Protein AF-A0A3M0KGS7-F1 (afdb_monomer_lite)

pLDDT: mean 77.38, std 11.4, range [36.34, 89.94]

Sequence (127 aa):
MQEGLSPNHLKKAKLMFFYTRYPSSNMLKTYFSDVKFNRCITSQLIKWFSNFREFYYIQMEKYARQAINDGVTSTEELSITRDCELYRALNMHYNKANDFEGIFSAPDLMLGFATVAPVNMLKATLP

Organism: NCBI:txid333673

Foldseek 3Di:
DDPEDDVVVLLQLLVVCLVPLDDDPVNNCVSPVVDDDDPVRVVVSVVSSVVSVVQLVVLLVVLLVVCVVVVPLDLVVVQQDCPDPSVVSSCCVNVVPVPPVPDPCPSVSSRVSSSPRSSVVSVVVHD

InterPro domains:
  IPR009057 Homedomain-like superfamily [SSF46689] (2-101)
  IPR023082 Homeo-prospero domain [PF05044] (4-101)
  IPR023082 Homeo-prospero domain [PS51818] (2-127)
  IPR037131 Homeo-prospero domain superfamily [G3DSA:1.10.10.500] (1-125)
  IPR039350 Prospero homeodomain family [PTHR12198] (1-101)

Structure (mmCIF, N/CA/C/O backbone):
data_AF-A0A3M0KGS7-F1
#
_entry.id   AF-A0A3M0KGS7-F1
#
loop_
_atom_site.group_PDB
_atom_site.id
_atom_site.type_symbol
_atom_site.label_atom_id
_atom_site.label_alt_id
_atom_site.label_comp_id
_atom_site.label_asym_id
_atom_site.label_entity_id
_atom_site.label_seq_id
_atom_site.pdbx_PDB_ins_code
_atom_site.Cartn_x
_atom_site.Cartn_y
_atom_site.Cartn_z
_atom_site.occupancy
_atom_site.B_iso_or_equiv
_atom_site.auth_seq_id
_atom_site.auth_comp_id
_atom_site.auth_asym_id
_atom_site.auth_atom_id
_atom_site.pdbx_PDB_model_num
ATOM 1 N N . MET A 1 1 ? 19.831 11.771 -19.102 1.00 36.34 1 MET A N 1
ATOM 2 C CA . MET A 1 1 ? 18.727 11.003 -19.714 1.00 36.34 1 MET A CA 1
ATOM 3 C C . MET A 1 1 ? 18.295 9.955 -18.704 1.00 36.34 1 MET A C 1
ATOM 5 O O . MET A 1 1 ? 19.109 9.129 -18.318 1.00 36.34 1 MET A O 1
ATOM 9 N N . GLN A 1 2 ? 17.098 10.100 -18.138 1.00 45.50 2 GLN A N 1
ATOM 10 C CA . GLN A 1 2 ? 16.627 9.294 -17.011 1.00 45.50 2 GLN A CA 1
ATOM 11 C C . GLN A 1 2 ? 15.825 8.116 -17.580 1.00 45.50 2 GLN A C 1
ATOM 13 O O . GLN A 1 2 ? 14.618 8.227 -17.761 1.00 45.50 2 GLN A O 1
ATOM 18 N N . GLU A 1 3 ? 16.490 7.000 -17.896 1.00 54.09 3 GLU A N 1
ATOM 19 C CA . GLU A 1 3 ? 15.829 5.708 -18.170 1.00 54.09 3 GLU A CA 1
ATOM 20 C C . GLU A 1 3 ? 15.265 5.136 -16.853 1.00 54.09 3 GLU A C 1
ATOM 22 O O . GLU A 1 3 ? 15.719 4.122 -16.323 1.00 54.09 3 GLU A O 1
ATOM 27 N N . GLY A 1 4 ? 14.355 5.894 -16.240 1.00 67.12 4 GLY A N 1
ATOM 28 C CA . GLY A 1 4 ? 13.756 5.628 -14.939 1.00 67.12 4 GLY A CA 1
ATOM 29 C C . GLY A 1 4 ? 12.425 4.891 -15.047 1.00 67.12 4 GLY A C 1
ATOM 30 O O . GLY A 1 4 ? 11.803 4.815 -16.106 1.00 67.12 4 GLY A O 1
ATOM 31 N N . LEU A 1 5 ? 11.969 4.352 -13.917 1.00 79.31 5 LEU A N 1
ATOM 32 C CA . LEU A 1 5 ? 10.702 3.634 -13.824 1.00 79.31 5 LEU A CA 1
ATOM 33 C C . LEU A 1 5 ? 9.522 4.537 -14.228 1.00 79.31 5 LEU A C 1
ATOM 35 O O . LEU A 1 5 ? 9.239 5.544 -13.583 1.00 79.31 5 LEU A O 1
ATOM 39 N N . SER A 1 6 ? 8.801 4.148 -15.275 1.00 84.38 6 SER A N 1
ATOM 40 C CA . SER A 1 6 ? 7.573 4.816 -15.725 1.00 84.38 6 SER A CA 1
ATOM 41 C C . SER A 1 6 ? 6.394 4.690 -14.735 1.00 84.38 6 SER A C 1
ATOM 43 O O . SER A 1 6 ? 6.369 3.769 -13.911 1.00 84.38 6 SER A O 1
ATOM 45 N N . PRO A 1 7 ? 5.342 5.524 -14.867 1.00 82.31 7 PRO A N 1
ATOM 46 C CA . PRO A 1 7 ? 4.119 5.425 -14.060 1.00 82.31 7 PRO A CA 1
ATOM 47 C C . PRO A 1 7 ? 3.436 4.049 -14.123 1.00 82.31 7 PRO A C 1
ATOM 49 O O . PRO A 1 7 ? 2.848 3.600 -13.140 1.00 82.31 7 PRO A O 1
ATOM 52 N N . ASN A 1 8 ? 3.564 3.337 -15.246 1.00 82.25 8 ASN A N 1
ATOM 53 C CA . ASN A 1 8 ? 3.056 1.970 -15.388 1.00 82.25 8 ASN A CA 1
ATOM 54 C C . ASN A 1 8 ? 3.779 0.983 -14.457 1.00 82.25 8 ASN A C 1
ATOM 56 O O . ASN A 1 8 ? 3.139 0.118 -13.861 1.00 82.25 8 ASN A O 1
ATOM 60 N N . HIS A 1 9 ? 5.091 1.147 -14.252 1.00 86.19 9 HIS A N 1
ATOM 61 C CA . HIS A 1 9 ? 5.838 0.343 -13.283 1.00 86.19 9 HIS A CA 1
ATOM 62 C C . HIS A 1 9 ? 5.396 0.641 -11.851 1.00 86.19 9 HIS A C 1
ATOM 64 O O . HIS A 1 9 ? 5.291 -0.278 -11.043 1.00 86.19 9 HIS A O 1
ATOM 70 N N . LEU A 1 10 ? 5.075 1.903 -11.546 1.00 84.69 10 LEU A N 1
ATOM 71 C CA . LEU A 1 10 ? 4.514 2.280 -10.249 1.00 84.69 10 LEU A CA 1
ATOM 72 C C . LEU A 1 10 ? 3.159 1.597 -10.013 1.00 84.69 10 LEU A C 1
ATOM 74 O O . LEU A 1 10 ? 2.938 1.060 -8.929 1.00 84.69 10 LEU A O 1
ATOM 78 N N . LYS A 1 11 ? 2.278 1.560 -11.025 1.00 81.69 11 LYS A N 1
ATOM 79 C CA . LYS A 1 11 ? 1.007 0.815 -10.960 1.00 81.69 11 LYS A CA 1
ATOM 80 C C . LYS A 1 11 ? 1.248 -0.680 -10.694 1.00 81.69 11 LYS A C 1
ATOM 82 O O . LYS A 1 11 ? 0.666 -1.226 -9.760 1.00 81.69 11 LYS A O 1
ATOM 87 N N . LYS A 1 12 ? 2.159 -1.324 -11.438 1.00 84.25 12 LYS A N 1
ATOM 88 C CA . LYS A 1 12 ? 2.552 -2.733 -11.212 1.00 84.25 12 LYS A CA 1
ATOM 89 C C . LYS A 1 12 ? 3.099 -2.966 -9.797 1.00 84.25 12 LYS A C 1
ATOM 91 O O . LYS A 1 12 ? 2.748 -3.954 -9.163 1.00 84.25 12 LYS A O 1
ATOM 96 N N . ALA A 1 13 ? 3.928 -2.055 -9.281 1.00 85.75 13 ALA A N 1
ATOM 97 C CA . ALA A 1 13 ? 4.505 -2.159 -7.939 1.00 85.75 13 ALA A CA 1
ATOM 98 C C . ALA A 1 13 ? 3.434 -2.069 -6.844 1.00 85.75 13 ALA A C 1
ATOM 100 O O . ALA A 1 13 ? 3.469 -2.834 -5.885 1.00 85.75 13 ALA A O 1
ATOM 101 N N . LYS A 1 14 ? 2.460 -1.167 -7.009 1.00 83.44 14 LYS A N 1
ATOM 102 C CA . LYS A 1 14 ? 1.298 -1.057 -6.119 1.00 83.44 14 LYS A CA 1
ATOM 103 C C . LYS A 1 14 ? 0.466 -2.335 -6.118 1.00 83.44 14 LYS A C 1
ATOM 105 O O . LYS A 1 14 ? 0.088 -2.795 -5.050 1.00 83.44 14 LYS A O 1
ATOM 110 N N . LEU A 1 15 ? 0.241 -2.936 -7.288 1.00 80.62 15 LEU A N 1
ATOM 111 C CA . LEU A 1 15 ? -0.450 -4.222 -7.374 1.00 80.62 15 LEU A CA 1
ATOM 112 C C . LEU A 1 15 ? 0.325 -5.317 -6.630 1.00 80.62 15 LEU A C 1
ATOM 114 O O . LEU A 1 15 ? -0.237 -6.016 -5.794 1.00 80.62 15 LEU A O 1
ATOM 118 N N . MET A 1 16 ? 1.632 -5.421 -6.884 1.00 83.38 16 MET A N 1
ATOM 119 C CA . MET A 1 16 ? 2.508 -6.363 -6.187 1.00 83.38 16 MET A CA 1
ATOM 120 C C . MET A 1 16 ? 2.469 -6.174 -4.666 1.00 83.38 16 MET A C 1
ATOM 122 O O . MET A 1 16 ? 2.517 -7.164 -3.943 1.00 83.38 16 MET A O 1
ATOM 126 N N . PHE A 1 17 ? 2.350 -4.938 -4.179 1.00 83.88 17 PHE A N 1
ATOM 127 C CA . PHE A 1 17 ? 2.282 -4.647 -2.749 1.00 83.88 17 PHE A CA 1
ATOM 128 C C . PHE A 1 17 ? 1.081 -5.306 -2.047 1.00 83.88 17 PHE A C 1
ATOM 130 O O . PHE A 1 17 ? 1.214 -5.719 -0.895 1.00 83.88 17 PHE A O 1
ATOM 137 N N . PHE A 1 18 ? -0.050 -5.479 -2.743 1.00 76.88 18 PHE A N 1
ATOM 138 C CA . PHE A 1 18 ? -1.210 -6.204 -2.206 1.00 76.88 18 PHE A CA 1
ATOM 139 C C . PHE A 1 18 ? -0.942 -7.701 -2.017 1.00 76.88 18 PHE A C 1
ATOM 141 O O . PHE A 1 18 ? -1.484 -8.306 -1.097 1.00 76.88 18 PHE A O 1
ATOM 148 N N . TYR A 1 19 ? -0.081 -8.292 -2.850 1.00 76.88 19 TYR A N 1
ATOM 149 C CA . TYR A 1 19 ? 0.305 -9.702 -2.742 1.00 76.88 19 TYR A CA 1
ATOM 150 C C . TYR A 1 19 ? 1.476 -9.916 -1.781 1.00 76.88 19 TYR A C 1
ATOM 152 O O . TYR A 1 19 ? 1.504 -10.884 -1.025 1.00 76.88 19 TYR A O 1
ATOM 160 N N . THR A 1 20 ? 2.468 -9.024 -1.806 1.00 80.81 20 THR A N 1
ATOM 161 C CA . THR A 1 20 ? 3.665 -9.116 -0.971 1.00 80.81 20 THR A CA 1
ATOM 162 C C . THR A 1 20 ? 4.095 -7.753 -0.445 1.00 80.81 20 THR A C 1
ATOM 164 O O . THR A 1 20 ? 4.422 -6.827 -1.187 1.00 80.81 20 THR A O 1
ATOM 167 N N . ARG A 1 21 ? 4.153 -7.645 0.885 1.00 80.19 21 ARG A N 1
ATOM 168 C CA . ARG A 1 21 ? 4.595 -6.428 1.584 1.00 80.19 21 ARG A CA 1
ATOM 169 C C . ARG A 1 21 ? 6.115 -6.241 1.541 1.00 80.19 21 ARG A C 1
ATOM 171 O O . ARG A 1 21 ? 6.596 -5.118 1.669 1.00 80.19 21 ARG A O 1
ATOM 178 N N . TYR A 1 22 ? 6.858 -7.335 1.379 1.00 82.25 22 TYR A N 1
ATOM 179 C CA . TYR A 1 22 ? 8.322 -7.372 1.406 1.00 82.25 22 TYR A CA 1
ATOM 180 C C . TYR A 1 22 ? 8.844 -8.223 0.238 1.00 82.25 22 TYR A C 1
ATOM 182 O O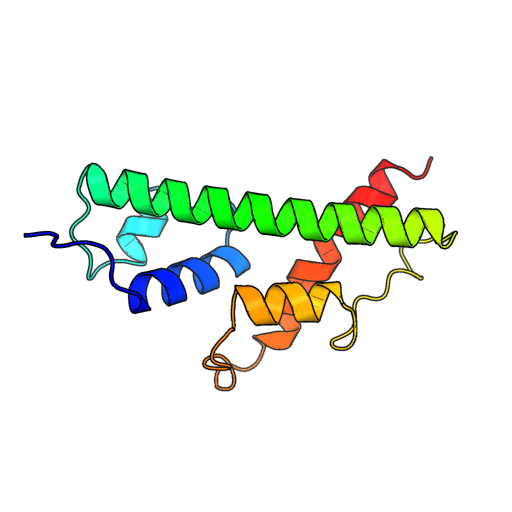 . TYR A 1 22 ? 9.378 -9.312 0.460 1.00 82.25 22 TYR A O 1
ATOM 190 N N . PRO A 1 23 ? 8.672 -7.778 -1.020 1.00 84.25 23 PRO A N 1
ATOM 191 C CA . PRO A 1 23 ? 9.234 -8.504 -2.147 1.00 84.25 23 PRO A CA 1
ATOM 192 C C . PRO A 1 23 ? 10.761 -8.504 -2.069 1.00 84.25 23 PRO A C 1
ATOM 194 O O . PRO A 1 23 ? 11.395 -7.480 -1.810 1.00 84.25 23 PRO A O 1
ATOM 197 N N . SER A 1 24 ? 11.360 -9.663 -2.332 1.00 85.62 24 SER A N 1
ATOM 198 C CA . SER A 1 24 ? 12.809 -9.782 -2.462 1.00 85.62 24 SER A CA 1
ATOM 199 C C . SER A 1 24 ? 13.291 -9.170 -3.780 1.00 85.62 24 SER A C 1
ATOM 201 O O . SER A 1 24 ? 12.538 -9.059 -4.752 1.00 85.62 24 SER A O 1
ATOM 203 N N . SER A 1 25 ? 14.581 -8.833 -3.859 1.00 82.38 25 SER A N 1
ATOM 204 C CA . SER A 1 25 ? 15.196 -8.341 -5.100 1.00 82.38 25 SER A CA 1
ATOM 205 C C . SER A 1 25 ? 14.981 -9.287 -6.289 1.00 82.38 25 SER A C 1
ATOM 207 O O . SER A 1 25 ? 14.814 -8.820 -7.412 1.00 82.38 25 SER A O 1
ATOM 209 N N . ASN A 1 26 ? 14.950 -10.605 -6.057 1.00 85.44 26 ASN A N 1
ATOM 210 C CA . ASN A 1 26 ? 14.673 -11.594 -7.102 1.00 85.44 26 ASN A CA 1
ATOM 211 C C . ASN A 1 26 ? 13.222 -11.510 -7.582 1.00 85.44 26 ASN A C 1
ATOM 213 O O . ASN A 1 26 ? 12.988 -11.499 -8.784 1.00 85.44 26 ASN A O 1
ATOM 217 N N . MET A 1 27 ? 12.263 -11.370 -6.666 1.00 86.31 27 MET A N 1
ATOM 218 C CA . MET A 1 27 ? 10.850 -11.232 -7.019 1.00 86.31 27 MET A CA 1
ATOM 219 C C . MET A 1 27 ? 10.583 -9.953 -7.821 1.00 86.31 27 MET A C 1
ATOM 221 O O . MET A 1 27 ? 9.859 -9.994 -8.811 1.00 86.31 27 MET A O 1
ATOM 225 N N . LEU A 1 28 ? 11.230 -8.840 -7.460 1.00 85.81 28 LEU A N 1
ATOM 226 C CA . LEU A 1 28 ? 11.180 -7.608 -8.251 1.00 85.81 28 LEU A CA 1
ATOM 227 C C . LEU A 1 28 ? 11.752 -7.824 -9.656 1.00 85.81 28 LEU A C 1
ATOM 229 O O . LEU A 1 28 ? 11.124 -7.427 -10.630 1.00 85.81 28 LEU A O 1
ATOM 233 N N . LYS A 1 29 ? 12.907 -8.487 -9.777 1.00 84.88 29 LYS A N 1
ATOM 234 C CA . LYS A 1 29 ? 13.523 -8.784 -11.080 1.00 84.88 29 LYS A CA 1
ATOM 235 C C . LYS A 1 29 ? 12.635 -9.640 -11.974 1.00 84.88 29 LYS A C 1
ATOM 237 O O . LYS A 1 29 ? 12.509 -9.341 -13.153 1.00 84.88 29 LYS A O 1
ATOM 242 N N . THR A 1 30 ? 12.001 -10.668 -11.417 1.00 86.88 30 THR A N 1
ATOM 243 C CA . THR A 1 30 ? 11.087 -11.537 -12.167 1.00 86.88 30 THR A CA 1
ATOM 244 C C . THR A 1 30 ? 9.819 -10.797 -12.593 1.00 86.88 30 THR A C 1
ATOM 246 O O . THR A 1 30 ? 9.343 -10.987 -13.705 1.00 86.88 30 THR A O 1
ATOM 249 N N . TYR A 1 31 ? 9.274 -9.934 -11.733 1.00 84.38 31 TYR A N 1
ATOM 250 C CA . TYR A 1 31 ? 8.011 -9.237 -11.998 1.00 84.38 31 TYR A CA 1
ATOM 251 C C . TYR A 1 31 ? 8.160 -8.019 -12.920 1.00 84.38 31 TYR A C 1
ATOM 253 O O . TYR A 1 31 ? 7.255 -7.675 -13.686 1.00 84.38 31 TYR A O 1
ATOM 261 N N . PHE A 1 32 ? 9.321 -7.370 -12.857 1.00 85.56 32 PHE A N 1
ATOM 262 C CA . PHE A 1 32 ? 9.730 -6.275 -13.727 1.00 85.56 32 PHE A CA 1
ATOM 263 C C . PHE A 1 32 ? 10.769 -6.765 -14.743 1.00 85.56 32 PHE A C 1
ATOM 265 O O . PHE A 1 32 ? 11.851 -6.192 -14.847 1.00 85.56 32 PHE A O 1
ATOM 272 N N . SER A 1 33 ? 10.439 -7.820 -15.495 1.00 83.44 33 SER A N 1
ATOM 273 C CA . SER A 1 33 ? 11.309 -8.380 -16.543 1.00 83.44 33 SER A CA 1
ATOM 274 C C . SER A 1 33 ? 11.679 -7.360 -17.623 1.00 83.44 33 SER A C 1
ATOM 276 O O . SER A 1 33 ? 12.772 -7.415 -18.179 1.00 83.44 33 SER A O 1
ATOM 278 N N . ASP A 1 34 ? 10.787 -6.400 -17.876 1.00 84.06 34 ASP A N 1
ATOM 279 C CA . ASP A 1 34 ? 10.961 -5.331 -18.866 1.00 84.06 34 ASP A CA 1
ATOM 280 C C . ASP A 1 34 ? 11.885 -4.198 -18.377 1.00 84.06 34 ASP A C 1
ATOM 282 O O . ASP A 1 34 ? 12.222 -3.285 -19.131 1.00 84.06 34 ASP A O 1
ATOM 286 N N . VAL A 1 35 ? 12.306 -4.231 -17.106 1.00 85.31 35 VAL A N 1
ATOM 287 C CA . VAL A 1 35 ? 13.122 -3.186 -16.481 1.00 85.31 35 VAL A CA 1
ATOM 288 C C . VAL A 1 35 ? 14.557 -3.668 -16.308 1.00 85.31 35 VAL A C 1
ATOM 290 O O . VAL A 1 35 ? 14.834 -4.655 -15.627 1.00 85.31 35 VAL A O 1
ATOM 293 N N . LYS A 1 36 ? 15.518 -2.903 -16.834 1.00 85.12 36 LYS A N 1
ATOM 294 C CA . LYS A 1 36 ? 16.938 -3.136 -16.544 1.00 85.12 36 LYS A CA 1
ATOM 295 C C . LYS A 1 36 ? 17.281 -2.668 -15.134 1.00 85.12 36 LYS A C 1
ATOM 297 O O . LYS A 1 36 ? 17.441 -1.478 -14.886 1.00 85.12 36 LYS A O 1
ATOM 302 N N . PHE A 1 37 ? 17.436 -3.607 -14.204 1.00 83.38 37 PHE A N 1
ATOM 303 C CA . PHE A 1 37 ? 17.808 -3.288 -12.826 1.00 83.38 37 PHE A CA 1
ATOM 304 C C . PHE A 1 37 ? 19.190 -2.636 -12.753 1.00 83.38 37 PHE A C 1
ATOM 306 O O . PHE A 1 37 ? 20.211 -3.254 -13.044 1.00 83.38 37 PHE A O 1
ATOM 313 N N . ASN A 1 38 ? 19.213 -1.390 -12.288 1.00 87.06 38 ASN A N 1
ATOM 314 C CA . ASN A 1 38 ? 20.424 -0.657 -11.940 1.00 87.06 38 ASN A CA 1
ATOM 315 C C . ASN A 1 38 ? 20.353 -0.188 -10.471 1.00 87.06 38 ASN A C 1
ATOM 317 O O . ASN A 1 38 ? 19.323 -0.352 -9.801 1.00 87.06 38 ASN A O 1
ATOM 321 N N . ARG A 1 39 ? 21.447 0.386 -9.945 1.00 86.25 39 ARG A N 1
ATOM 322 C CA . ARG A 1 39 ? 21.498 0.857 -8.545 1.00 86.25 39 ARG A CA 1
ATOM 323 C C . ARG A 1 39 ? 20.419 1.910 -8.248 1.00 86.25 39 ARG A C 1
ATOM 325 O O . ARG A 1 39 ? 19.781 1.840 -7.199 1.00 86.25 39 ARG A O 1
ATOM 332 N N . CYS A 1 40 ? 20.165 2.829 -9.179 1.00 87.06 40 CYS A N 1
ATOM 333 C CA . CYS A 1 40 ? 19.152 3.877 -9.034 1.00 87.06 40 CYS A CA 1
ATOM 334 C C . CYS A 1 40 ? 17.722 3.310 -9.018 1.00 87.06 40 CYS A C 1
ATOM 336 O O . CYS A 1 40 ? 16.949 3.645 -8.128 1.00 87.06 40 CYS A O 1
ATOM 338 N N . ILE A 1 41 ? 17.390 2.406 -9.941 1.00 86.56 41 ILE A N 1
ATOM 339 C CA . ILE A 1 41 ? 16.086 1.739 -10.061 1.00 86.56 41 ILE A CA 1
ATOM 340 C C . ILE A 1 41 ? 15.813 0.870 -8.839 1.00 86.56 41 ILE A C 1
ATOM 342 O O . ILE A 1 41 ? 14.722 0.929 -8.282 1.00 86.56 41 ILE A O 1
ATOM 346 N N . THR A 1 42 ? 16.810 0.112 -8.378 1.00 87.25 42 THR A N 1
ATOM 347 C CA . THR A 1 42 ? 16.683 -0.695 -7.156 1.00 87.25 42 THR A CA 1
ATOM 348 C C . THR A 1 42 ? 16.369 0.197 -5.957 1.00 87.25 42 THR A C 1
ATOM 350 O O . THR A 1 42 ? 15.422 -0.069 -5.223 1.00 87.25 42 THR A O 1
ATOM 353 N N . SER A 1 43 ? 17.105 1.302 -5.793 1.00 88.94 43 SER A N 1
ATOM 354 C CA . SER A 1 43 ? 16.837 2.277 -4.730 1.00 88.94 43 SER A CA 1
ATOM 355 C C . SER A 1 43 ? 15.447 2.910 -4.861 1.00 88.94 43 SER A C 1
ATOM 357 O O . SER A 1 43 ? 14.757 3.090 -3.860 1.00 88.94 43 SER A O 1
ATOM 359 N N . GLN A 1 44 ? 15.003 3.205 -6.085 1.00 87.75 44 GLN A N 1
ATOM 360 C CA . GLN A 1 44 ? 13.697 3.803 -6.341 1.00 87.75 44 GLN A CA 1
ATOM 361 C C . GLN A 1 44 ? 12.544 2.836 -6.046 1.00 87.75 44 GLN A C 1
ATOM 363 O O . GLN A 1 44 ? 11.588 3.238 -5.390 1.00 87.75 44 GLN A O 1
ATOM 368 N N . LEU A 1 45 ? 12.660 1.563 -6.439 1.00 87.50 45 LEU A N 1
ATOM 369 C CA . LEU A 1 45 ? 11.707 0.514 -6.064 1.00 87.50 45 LEU A CA 1
ATOM 370 C C . LEU A 1 45 ? 11.642 0.365 -4.545 1.00 87.50 45 LEU A C 1
ATOM 372 O O . LEU A 1 45 ? 10.556 0.417 -3.980 1.00 87.50 45 LEU A O 1
ATOM 376 N N . ILE A 1 46 ? 12.790 0.259 -3.869 1.00 88.19 46 ILE A N 1
ATOM 377 C CA . ILE A 1 46 ? 12.830 0.171 -2.402 1.00 88.19 46 ILE A CA 1
ATOM 378 C C . ILE A 1 46 ? 12.145 1.389 -1.769 1.00 88.19 46 ILE A C 1
ATOM 380 O O . ILE A 1 46 ? 11.333 1.218 -0.864 1.00 88.19 46 ILE A O 1
ATOM 384 N N . LYS A 1 47 ? 12.398 2.608 -2.270 1.00 89.31 47 LYS A N 1
ATOM 385 C CA . LYS A 1 47 ? 11.692 3.819 -1.817 1.00 89.31 47 LYS A CA 1
ATOM 386 C C . LYS A 1 47 ? 10.186 3.726 -2.034 1.00 89.31 47 LYS A C 1
ATOM 388 O O . LYS A 1 47 ? 9.439 4.081 -1.131 1.00 89.31 47 LYS A O 1
ATOM 393 N N . TRP A 1 48 ? 9.729 3.244 -3.190 1.00 89.94 48 TRP A N 1
ATOM 394 C CA . TRP A 1 48 ? 8.302 3.051 -3.448 1.00 89.94 48 TRP A CA 1
ATOM 395 C C . TRP A 1 48 ? 7.678 2.084 -2.445 1.00 89.94 48 TRP A C 1
ATOM 397 O O . TRP A 1 48 ? 6.693 2.441 -1.810 1.00 89.94 48 TRP A O 1
ATOM 407 N N . PHE A 1 49 ? 8.285 0.915 -2.227 1.00 87.81 49 PHE A N 1
ATOM 408 C CA . PHE A 1 49 ? 7.800 -0.059 -1.244 1.00 87.81 49 PHE A CA 1
ATOM 409 C C . PHE A 1 49 ? 7.833 0.475 0.189 1.00 87.81 49 PHE A C 1
ATOM 411 O O . PHE A 1 49 ? 6.935 0.181 0.975 1.00 87.81 49 PHE A O 1
ATOM 418 N N . SER A 1 50 ? 8.836 1.273 0.551 1.00 89.69 50 SER A N 1
ATOM 419 C CA . SER A 1 50 ? 8.861 1.949 1.849 1.00 89.69 50 SER A CA 1
ATOM 420 C C . SER A 1 50 ? 7.728 2.965 1.984 1.00 89.69 50 SER A C 1
ATOM 422 O O . SER A 1 50 ? 6.991 2.878 2.958 1.00 89.69 50 SER A O 1
ATOM 424 N N . ASN A 1 51 ? 7.502 3.823 0.985 1.00 88.19 51 ASN A N 1
ATOM 425 C CA . ASN A 1 51 ? 6.389 4.778 0.990 1.00 88.19 51 ASN A CA 1
ATOM 426 C C . ASN A 1 51 ? 5.025 4.073 1.042 1.00 88.19 51 ASN A C 1
ATOM 428 O O . ASN A 1 51 ? 4.123 4.511 1.749 1.00 88.19 51 ASN A O 1
ATOM 432 N N . PHE A 1 52 ? 4.864 2.965 0.311 1.00 89.00 52 PHE A N 1
ATOM 433 C CA . PHE A 1 52 ? 3.629 2.183 0.339 1.00 89.00 52 PHE A CA 1
ATOM 434 C C . PHE A 1 52 ? 3.379 1.586 1.719 1.00 89.00 52 PHE A C 1
ATOM 436 O O . PHE A 1 52 ? 2.259 1.658 2.211 1.00 89.00 52 PHE A O 1
ATOM 443 N N . ARG A 1 53 ? 4.405 1.018 2.359 1.00 88.25 53 ARG A N 1
ATOM 444 C CA . ARG A 1 53 ? 4.270 0.494 3.722 1.00 88.25 53 ARG A CA 1
ATOM 445 C C . ARG A 1 53 ? 3.949 1.597 4.710 1.00 88.25 53 ARG A C 1
ATOM 447 O O . ARG A 1 53 ? 3.030 1.427 5.494 1.00 88.25 53 ARG A O 1
ATOM 454 N N . GLU A 1 54 ? 4.676 2.705 4.658 1.00 89.19 54 GLU A N 1
ATOM 455 C CA . GLU A 1 54 ? 4.464 3.837 5.554 1.00 89.19 54 GLU A CA 1
ATOM 456 C C . GLU A 1 54 ? 3.026 4.356 5.455 1.00 89.19 54 GLU A C 1
ATOM 458 O O . GLU A 1 54 ? 2.326 4.398 6.462 1.00 89.19 54 GLU A O 1
ATOM 463 N N . PHE A 1 55 ? 2.533 4.624 4.241 1.00 87.75 55 PHE A N 1
ATOM 464 C CA . PHE A 1 55 ? 1.145 5.040 4.042 1.00 87.75 55 PHE A CA 1
ATOM 465 C C . PHE A 1 55 ? 0.151 3.999 4.569 1.00 87.75 55 PHE A C 1
ATOM 467 O O . PHE A 1 55 ? -0.789 4.354 5.276 1.00 87.75 55 PHE A O 1
ATOM 474 N N . TYR A 1 56 ? 0.370 2.716 4.266 1.00 86.44 56 TYR A N 1
ATOM 475 C CA . TYR A 1 56 ? -0.480 1.632 4.748 1.00 86.44 56 TYR A CA 1
ATOM 476 C C . TYR A 1 56 ? -0.546 1.596 6.279 1.00 86.44 56 TYR A C 1
ATOM 478 O O . TYR A 1 56 ? -1.636 1.641 6.837 1.00 86.44 56 TYR A O 1
ATOM 486 N N . TYR A 1 57 ? 0.598 1.578 6.965 1.00 86.06 57 TYR A N 1
ATOM 487 C CA . TYR A 1 57 ? 0.640 1.535 8.426 1.00 86.06 57 TYR A CA 1
ATOM 488 C C . TYR A 1 57 ? 0.031 2.784 9.063 1.00 86.06 57 TYR A C 1
ATOM 490 O O . TYR A 1 57 ? -0.732 2.641 10.011 1.00 86.06 57 TYR 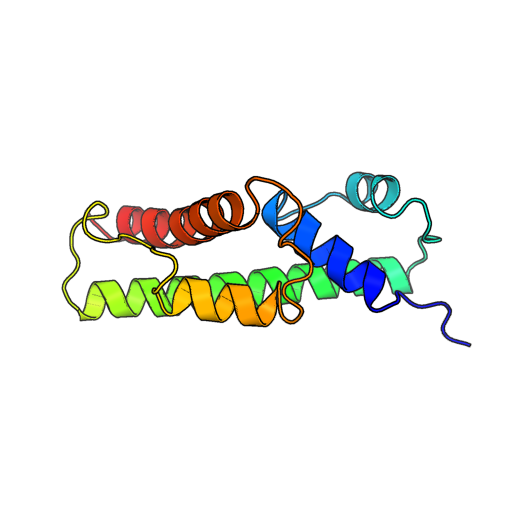A O 1
ATOM 498 N N . ILE A 1 58 ? 0.275 3.976 8.508 1.00 89.06 58 ILE A N 1
ATOM 499 C CA . ILE A 1 58 ? -0.344 5.221 8.987 1.00 89.06 58 ILE A CA 1
ATOM 500 C C . ILE A 1 58 ? -1.872 5.138 8.900 1.00 89.06 58 ILE A C 1
ATOM 502 O O . ILE A 1 58 ? -2.561 5.497 9.852 1.00 89.06 58 ILE A O 1
ATOM 506 N N . GLN A 1 59 ? -2.423 4.667 7.775 1.00 85.56 59 GLN A N 1
ATOM 507 C CA . GLN A 1 59 ? -3.876 4.547 7.625 1.00 85.56 59 GLN A CA 1
ATOM 508 C C . GLN A 1 59 ? -4.464 3.488 8.567 1.00 85.56 59 GLN A C 1
ATOM 510 O O . GLN A 1 59 ? -5.501 3.728 9.181 1.00 85.56 59 GLN A O 1
ATOM 515 N N . MET A 1 60 ? -3.788 2.345 8.716 1.00 83.56 60 MET A N 1
ATOM 516 C CA . MET A 1 60 ? -4.205 1.272 9.624 1.00 83.56 60 MET A CA 1
ATOM 517 C C . MET A 1 60 ? -4.201 1.722 11.078 1.00 83.56 60 MET A C 1
ATOM 519 O O . MET A 1 60 ? -5.172 1.493 11.791 1.00 83.56 60 MET A O 1
ATOM 523 N N . GLU A 1 61 ? -3.139 2.399 11.503 1.00 85.06 61 GLU A N 1
ATOM 524 C CA . GLU A 1 61 ? -3.021 2.932 12.854 1.00 85.06 61 GLU A CA 1
ATOM 525 C C . GLU A 1 61 ? -4.078 4.006 13.115 1.00 85.06 61 GLU A C 1
ATOM 527 O O . GLU A 1 61 ? -4.734 3.976 14.154 1.00 85.06 61 GLU A O 1
ATOM 532 N N . LYS A 1 62 ? -4.293 4.924 12.163 1.00 86.62 62 LYS A N 1
ATOM 533 C CA . LYS A 1 62 ? -5.348 5.937 12.266 1.00 86.62 62 LYS A CA 1
ATOM 534 C C . LYS A 1 62 ? -6.720 5.284 12.454 1.00 86.62 62 LYS A C 1
ATOM 536 O O . LYS A 1 62 ? -7.467 5.702 13.332 1.00 86.62 62 LYS A O 1
ATOM 541 N N . TYR A 1 63 ? -7.032 4.256 11.663 1.00 85.06 63 TYR A N 1
ATOM 542 C CA . TYR A 1 63 ? -8.306 3.544 11.749 1.00 85.06 63 TYR A CA 1
ATOM 543 C C . TYR A 1 63 ? -8.443 2.746 13.052 1.00 85.06 63 TYR A C 1
ATOM 545 O O . TYR A 1 63 ? -9.470 2.838 13.714 1.00 85.06 63 TYR A O 1
ATOM 553 N N . ALA A 1 64 ? -7.401 2.022 13.469 1.00 82.38 64 ALA A N 1
ATOM 554 C CA . ALA A 1 64 ? -7.405 1.275 14.724 1.00 82.38 64 ALA A CA 1
ATOM 555 C C . ALA A 1 64 ? -7.563 2.203 15.940 1.00 82.38 64 ALA A C 1
ATOM 557 O O . ALA A 1 64 ? -8.363 1.921 16.825 1.00 82.38 64 ALA A O 1
ATOM 558 N N . ARG A 1 65 ? -6.861 3.346 15.965 1.00 85.06 65 ARG A N 1
ATOM 559 C CA . ARG A 1 65 ? -7.022 4.365 17.017 1.00 85.06 65 ARG A CA 1
ATOM 560 C C . ARG A 1 65 ? -8.428 4.952 17.034 1.00 85.06 65 ARG A C 1
ATOM 562 O O . ARG A 1 65 ? -8.959 5.172 18.116 1.00 85.06 65 ARG A O 1
ATOM 569 N N . GLN A 1 66 ? -9.018 5.196 15.865 1.00 84.94 66 GLN A N 1
ATOM 570 C CA . GLN A 1 66 ? -10.397 5.667 15.772 1.00 84.94 66 GLN A CA 1
ATOM 571 C C . GLN A 1 66 ? -11.367 4.626 16.339 1.00 84.94 66 GLN A C 1
ATOM 573 O O . GLN A 1 66 ? -12.157 4.968 17.204 1.00 84.94 66 GLN A O 1
ATOM 578 N N . ALA A 1 67 ? -11.234 3.355 15.948 1.00 82.38 67 ALA A N 1
ATOM 579 C CA . ALA A 1 67 ? -12.061 2.271 16.475 1.00 82.38 67 ALA A CA 1
ATOM 580 C C . ALA A 1 67 ? -11.940 2.144 18.006 1.00 82.38 67 ALA A C 1
ATOM 582 O O . ALA A 1 67 ? -12.948 2.025 18.694 1.00 82.38 67 ALA A O 1
ATOM 583 N N . ILE A 1 68 ? -10.724 2.245 18.556 1.00 82.12 68 ILE A N 1
ATOM 584 C CA . ILE A 1 68 ? -10.503 2.242 20.012 1.00 82.12 68 ILE A CA 1
ATOM 585 C C . ILE A 1 68 ? -11.176 3.453 20.681 1.00 82.12 68 ILE A C 1
ATOM 587 O O . ILE A 1 68 ? -11.822 3.292 21.713 1.00 82.12 68 ILE A O 1
ATOM 591 N N . ASN A 1 69 ? -11.054 4.655 20.104 1.00 85.38 69 ASN A N 1
ATOM 592 C CA . ASN A 1 69 ? -11.712 5.864 20.622 1.00 85.38 69 ASN A CA 1
ATOM 593 C C . ASN A 1 69 ? -13.243 5.779 20.552 1.00 85.38 69 ASN A C 1
ATOM 595 O O . ASN A 1 69 ? -13.918 6.292 21.441 1.00 85.38 69 ASN A O 1
ATOM 599 N N . ASP A 1 70 ? -13.774 5.115 19.528 1.00 84.81 70 ASP A N 1
ATOM 600 C CA . ASP A 1 70 ? -15.207 4.868 19.355 1.00 84.81 70 ASP A CA 1
ATOM 601 C C . ASP A 1 70 ? -15.717 3.748 20.289 1.00 84.81 70 ASP A C 1
ATOM 603 O O . ASP A 1 70 ? -16.912 3.462 20.321 1.00 84.81 70 ASP A O 1
ATOM 607 N N . GLY A 1 71 ? -14.830 3.134 21.085 1.00 80.38 71 GLY A N 1
ATOM 608 C CA . GLY A 1 71 ? -15.170 2.112 22.075 1.00 80.38 71 GLY A CA 1
ATOM 609 C C . GLY A 1 71 ? -15.251 0.689 21.519 1.00 80.38 71 GLY A C 1
ATOM 610 O O . GLY A 1 71 ? -15.780 -0.191 22.196 1.00 80.38 71 GLY A O 1
ATOM 611 N N . VAL A 1 72 ? -14.724 0.436 20.316 1.00 80.06 72 VAL A N 1
ATOM 612 C CA . VAL A 1 72 ? -14.692 -0.903 19.714 1.00 80.06 72 VAL A CA 1
ATOM 613 C C . VAL A 1 72 ? -13.754 -1.796 20.521 1.00 80.06 72 VAL A C 1
ATOM 615 O O . VAL A 1 72 ? -12.537 -1.603 20.537 1.00 80.06 72 VAL A O 1
ATOM 618 N N . THR A 1 73 ? -14.328 -2.797 21.184 1.00 70.69 73 THR A N 1
ATOM 619 C CA . THR A 1 73 ? -13.594 -3.743 22.042 1.00 70.69 73 THR A CA 1
ATOM 620 C C . THR A 1 73 ? -13.532 -5.150 21.463 1.00 70.69 73 THR A C 1
ATOM 622 O O . THR A 1 73 ? -12.792 -5.982 21.981 1.00 70.69 73 THR A O 1
ATOM 625 N N . SER A 1 74 ? -14.244 -5.417 20.365 1.00 71.56 74 SER A N 1
ATOM 626 C CA . SER A 1 74 ? -14.221 -6.711 19.689 1.00 71.56 74 SER A CA 1
ATOM 627 C C . SER A 1 74 ? -13.744 -6.587 18.245 1.00 71.56 74 SER A C 1
ATOM 629 O O . SER A 1 74 ? -14.146 -5.696 17.496 1.00 71.56 74 SER A O 1
ATOM 631 N N . THR A 1 75 ? -12.903 -7.527 17.809 1.00 69.88 75 THR A N 1
ATOM 632 C CA . THR A 1 75 ? -12.454 -7.598 16.408 1.00 69.88 75 THR A CA 1
ATOM 633 C C . THR A 1 75 ? -13.579 -7.931 15.435 1.00 69.88 75 THR A C 1
ATOM 635 O O . THR A 1 75 ? -13.421 -7.733 14.236 1.00 69.88 75 THR A O 1
ATOM 638 N N . GLU A 1 76 ? -14.687 -8.463 15.946 1.00 69.75 76 GLU A N 1
ATOM 639 C CA . GLU A 1 76 ? -15.879 -8.835 15.180 1.00 69.75 76 GLU A CA 1
ATOM 640 C C . GLU A 1 76 ? -16.701 -7.603 14.779 1.00 69.75 76 GLU A C 1
ATOM 642 O O . GLU A 1 76 ? -17.313 -7.581 13.715 1.00 69.75 76 GLU A O 1
ATOM 647 N N . GLU A 1 77 ? -16.656 -6.551 15.600 1.00 68.81 77 GLU A N 1
ATOM 648 C CA . GLU A 1 77 ? -17.275 -5.253 15.309 1.00 68.81 77 GLU A CA 1
ATOM 649 C C . GLU A 1 77 ? -16.461 -4.446 14.290 1.00 68.81 77 GLU A C 1
ATOM 651 O O . GLU A 1 77 ? -16.986 -3.568 13.601 1.00 68.81 77 GLU A O 1
ATOM 656 N N . LEU A 1 78 ? -15.176 -4.780 14.142 1.00 72.06 78 LEU A N 1
ATOM 657 C CA . LEU A 1 78 ? -14.248 -4.129 13.227 1.00 72.06 78 LEU A CA 1
ATOM 658 C C . LEU A 1 78 ? -14.449 -4.656 11.796 1.00 72.06 78 LEU A C 1
ATOM 660 O O . LEU A 1 78 ? -13.606 -5.342 11.218 1.00 72.06 78 LEU A O 1
ATOM 664 N N . SER A 1 79 ? -15.612 -4.339 11.225 1.00 68.81 79 SER A N 1
ATOM 665 C CA . SER A 1 79 ? -15.970 -4.693 9.853 1.00 68.81 79 SER A CA 1
ATOM 666 C C . SER A 1 79 ? -15.477 -3.625 8.878 1.00 68.81 79 SER A C 1
ATOM 668 O O . SER A 1 79 ? -16.021 -2.525 8.774 1.00 68.81 79 SER A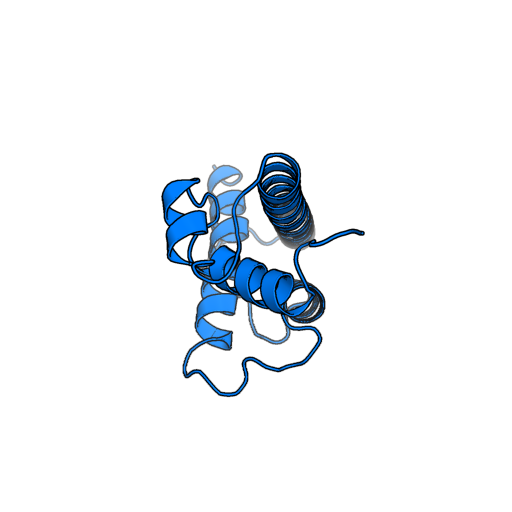 O 1
ATOM 670 N N . ILE A 1 80 ? -14.416 -3.946 8.135 1.00 75.19 80 ILE A N 1
ATOM 671 C CA . ILE A 1 80 ? -13.957 -3.074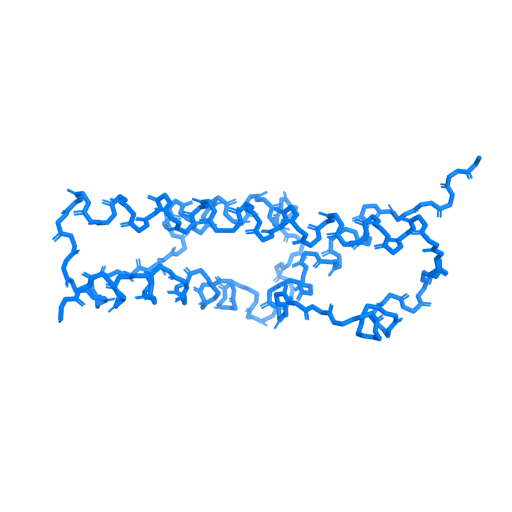 7.055 1.00 75.19 80 ILE A CA 1
ATOM 672 C C . ILE A 1 80 ? -14.760 -3.417 5.812 1.00 75.19 80 ILE A C 1
ATOM 674 O O . ILE A 1 80 ? -14.587 -4.474 5.211 1.00 75.19 80 ILE A O 1
ATOM 678 N N . THR A 1 81 ? -15.667 -2.519 5.451 1.00 73.94 81 THR A N 1
ATOM 679 C CA . THR A 1 81 ? -16.486 -2.589 4.241 1.00 73.94 81 THR A CA 1
ATOM 680 C C . THR A 1 81 ? -15.949 -1.626 3.182 1.00 73.94 81 THR A C 1
ATOM 682 O O . THR A 1 81 ? -15.066 -0.802 3.441 1.00 73.94 81 THR A O 1
ATOM 685 N N . ARG A 1 82 ? -16.472 -1.718 1.954 1.00 70.94 82 ARG A N 1
ATOM 686 C CA . ARG A 1 82 ? -16.076 -0.825 0.848 1.00 70.94 82 ARG A CA 1
ATOM 687 C C . ARG A 1 82 ? -16.411 0.648 1.130 1.00 70.94 82 ARG A C 1
ATOM 689 O O . ARG A 1 82 ? -15.799 1.533 0.534 1.00 70.94 82 ARG A O 1
ATOM 696 N N . ASP A 1 83 ? -17.326 0.898 2.060 1.00 73.25 83 ASP A N 1
ATOM 697 C CA . ASP A 1 83 ? -17.731 2.230 2.506 1.00 73.25 83 ASP A CA 1
ATOM 698 C C . ASP A 1 83 ? -16.829 2.807 3.607 1.00 73.25 83 ASP A C 1
ATOM 700 O O . ASP A 1 83 ? -16.864 4.013 3.857 1.00 73.25 83 ASP A O 1
ATOM 704 N N . CYS A 1 84 ? -15.967 1.994 4.229 1.00 78.75 84 CYS A N 1
ATOM 705 C CA . CYS A 1 84 ? -15.050 2.479 5.255 1.00 78.75 84 CYS A CA 1
ATOM 706 C C . CYS A 1 84 ? -14.043 3.488 4.689 1.00 78.75 84 CYS A C 1
ATOM 708 O O . CYS A 1 84 ? -13.463 3.304 3.613 1.00 78.75 84 CYS A O 1
ATOM 710 N N . GLU A 1 85 ? -13.748 4.525 5.477 1.00 82.25 85 GLU A N 1
ATOM 711 C CA . GLU A 1 85 ? -12.757 5.544 5.118 1.00 82.25 85 GLU A CA 1
ATOM 712 C C . GLU A 1 85 ? -11.383 4.939 4.822 1.00 82.25 85 GLU A C 1
ATOM 714 O O . GLU A 1 85 ? -10.699 5.386 3.903 1.00 82.25 85 GLU A O 1
ATOM 719 N N . LEU A 1 86 ? -11.009 3.879 5.546 1.00 83.81 86 LEU A N 1
ATOM 720 C CA . LEU A 1 86 ? -9.767 3.151 5.318 1.00 83.81 86 LEU A CA 1
ATOM 721 C C . LEU A 1 86 ? -9.707 2.562 3.905 1.00 83.81 86 LEU A C 1
ATOM 723 O O . LEU A 1 86 ? -8.732 2.778 3.184 1.00 83.81 86 LEU A O 1
ATOM 727 N N . TYR A 1 87 ? -10.767 1.867 3.482 1.00 81.75 87 TYR A N 1
ATOM 728 C CA . TYR A 1 87 ? -10.853 1.306 2.136 1.00 81.75 87 TYR A CA 1
ATOM 729 C C . TYR A 1 87 ? -10.812 2.415 1.082 1.00 81.75 87 TYR A C 1
ATOM 731 O O . TYR A 1 87 ? -10.050 2.316 0.123 1.00 81.75 87 TYR A O 1
ATOM 739 N N . ARG A 1 88 ? -11.549 3.517 1.279 1.00 81.50 88 ARG A N 1
ATOM 740 C CA . ARG A 1 88 ? -11.534 4.669 0.358 1.00 81.50 88 ARG A CA 1
ATOM 741 C C . ARG A 1 88 ? -10.158 5.323 0.258 1.00 81.50 88 ARG A C 1
ATOM 743 O O . ARG A 1 88 ? -9.724 5.630 -0.852 1.00 81.50 88 ARG A O 1
ATOM 750 N N . ALA A 1 89 ? -9.462 5.516 1.376 1.00 84.06 89 ALA A N 1
ATOM 751 C CA . ALA A 1 89 ? -8.127 6.108 1.408 1.00 84.06 89 ALA A CA 1
ATOM 752 C C . ALA A 1 89 ? -7.106 5.225 0.678 1.00 84.06 89 ALA A C 1
ATOM 754 O O . ALA A 1 89 ? -6.342 5.715 -0.159 1.00 84.06 89 ALA A O 1
ATOM 755 N N . LEU A 1 90 ? -7.136 3.913 0.930 1.00 82.94 90 LEU A N 1
ATOM 756 C CA . LEU A 1 90 ? -6.304 2.947 0.218 1.00 82.94 90 LEU A CA 1
ATOM 757 C C . LEU A 1 90 ? -6.664 2.902 -1.271 1.00 82.94 90 LEU A C 1
ATOM 759 O O . LEU A 1 90 ? -5.775 2.985 -2.115 1.00 82.94 90 LEU A O 1
ATOM 763 N N . ASN A 1 91 ? -7.948 2.834 -1.620 1.00 79.12 91 ASN A N 1
ATOM 764 C CA . ASN A 1 91 ? -8.390 2.753 -3.010 1.00 79.12 91 ASN A CA 1
ATOM 765 C C . ASN A 1 91 ? -8.003 4.022 -3.784 1.00 79.12 91 ASN A C 1
ATOM 767 O O . ASN A 1 91 ?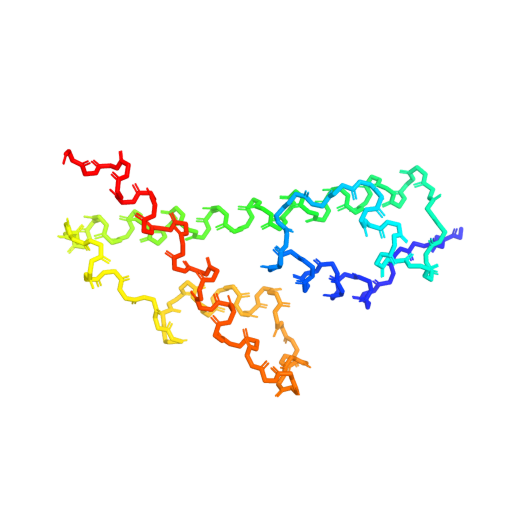 -7.435 3.926 -4.866 1.00 79.12 91 ASN A O 1
ATOM 771 N N . MET A 1 92 ? -8.170 5.215 -3.207 1.00 81.12 92 MET A N 1
ATOM 772 C CA . MET A 1 92 ? -7.703 6.456 -3.838 1.00 81.12 92 MET A CA 1
ATOM 773 C C . MET A 1 92 ? -6.180 6.516 -3.992 1.00 81.12 92 MET A C 1
ATOM 775 O O . MET A 1 92 ? -5.682 7.077 -4.971 1.00 81.12 92 MET A O 1
ATOM 779 N N . HIS A 1 93 ? -5.419 5.951 -3.053 1.00 81.94 93 HIS A N 1
ATOM 780 C CA . HIS A 1 93 ? -3.961 5.982 -3.113 1.00 81.94 93 HIS A CA 1
ATOM 781 C C . HIS A 1 93 ? -3.395 4.956 -4.104 1.00 81.94 93 HIS A C 1
ATOM 783 O O . HIS A 1 93 ? -2.538 5.282 -4.935 1.00 81.94 93 HIS A O 1
ATOM 789 N N . TYR A 1 94 ? -3.858 3.708 -4.036 1.00 76.56 94 TYR A N 1
ATOM 790 C CA . TYR A 1 94 ? -3.322 2.594 -4.816 1.00 76.56 94 TYR A CA 1
ATOM 791 C C . TYR A 1 94 ? -4.027 2.406 -6.163 1.00 76.56 94 TYR A C 1
ATOM 793 O O . TYR A 1 94 ? -3.365 2.071 -7.144 1.00 76.56 94 TYR A O 1
ATOM 801 N N . ASN A 1 95 ? -5.323 2.708 -6.235 1.00 71.31 95 ASN A N 1
ATOM 802 C CA . ASN A 1 95 ? -6.197 2.498 -7.389 1.00 71.31 95 ASN A CA 1
ATOM 803 C C . ASN A 1 95 ? -6.819 3.819 -7.895 1.00 71.31 95 ASN A C 1
ATOM 805 O O . ASN A 1 95 ? -7.985 3.886 -8.272 1.00 71.31 95 ASN A O 1
ATOM 809 N N . LYS A 1 96 ? -6.027 4.901 -7.937 1.00 64.56 96 LYS A N 1
ATOM 810 C CA . LYS A 1 96 ? -6.472 6.252 -8.352 1.00 64.56 96 LYS A CA 1
ATOM 811 C C . LYS A 1 96 ? -7.154 6.313 -9.736 1.00 64.56 96 LYS A C 1
ATOM 813 O O . LYS A 1 96 ? -7.821 7.296 -10.030 1.00 64.56 96 LYS A O 1
ATOM 818 N N . ALA A 1 97 ? -6.957 5.308 -10.591 1.00 54.38 97 ALA A N 1
ATOM 819 C CA . ALA A 1 97 ? -7.497 5.260 -11.950 1.00 54.38 97 ALA A CA 1
ATOM 820 C C . ALA A 1 97 ? -8.640 4.244 -12.142 1.00 54.38 97 ALA A C 1
ATOM 822 O O . ALA A 1 97 ? -9.092 4.097 -13.269 1.00 54.38 97 ALA A O 1
ATOM 823 N N . ASN A 1 98 ? -9.070 3.517 -11.097 1.00 55.75 98 ASN A N 1
ATOM 824 C CA . ASN A 1 98 ? -10.014 2.390 -11.215 1.00 55.75 98 ASN A CA 1
ATOM 825 C C . ASN A 1 98 ? -9.634 1.339 -12.288 1.00 55.75 98 ASN A C 1
ATOM 827 O O . ASN A 1 98 ? -10.445 0.512 -12.681 1.00 55.75 98 ASN A O 1
ATOM 831 N N . ASP A 1 99 ? -8.370 1.309 -12.717 1.00 56.75 99 ASP A N 1
ATOM 832 C CA . ASP A 1 99 ? -7.840 0.410 -13.755 1.00 56.75 99 ASP A CA 1
ATOM 833 C C . ASP A 1 99 ? -7.967 -1.083 -13.377 1.00 56.75 99 ASP A C 1
ATOM 835 O O . ASP A 1 99 ? -7.822 -1.959 -14.223 1.00 56.75 99 ASP A O 1
ATOM 839 N N . PHE A 1 100 ? -8.216 -1.393 -12.098 1.00 54.50 100 PHE A N 1
ATOM 840 C CA . PHE A 1 100 ? -8.329 -2.764 -11.592 1.00 54.50 100 PHE A CA 1
ATOM 841 C C . PHE A 1 100 ? -9.736 -3.379 -11.710 1.00 54.50 100 PHE A C 1
ATOM 843 O O . PHE A 1 100 ? -9.922 -4.504 -11.251 1.00 54.50 100 PHE A O 1
ATOM 850 N N . GLU A 1 101 ? -10.711 -2.709 -12.342 1.00 48.78 101 GLU A N 1
ATOM 851 C CA . GLU A 1 101 ? -12.084 -3.234 -12.506 1.00 48.78 101 GLU A CA 1
ATOM 852 C C . GLU A 1 101 ? -12.177 -4.568 -13.280 1.00 48.78 101 GLU A C 1
ATOM 854 O O . GLU A 1 101 ? -13.191 -5.254 -13.196 1.00 48.78 101 GLU A O 1
ATOM 859 N N . GLY A 1 102 ? -11.129 -4.974 -14.007 1.00 46.69 102 GLY A N 1
ATOM 860 C CA . GLY A 1 102 ? -11.163 -6.151 -14.885 1.00 46.69 102 GLY A CA 1
ATOM 861 C C . GLY A 1 102 ? -10.694 -7.484 -14.289 1.00 46.69 102 GLY A C 1
ATOM 862 O O . GLY A 1 102 ? -10.902 -8.520 -14.917 1.00 46.69 102 GLY A O 1
ATOM 863 N N . ILE A 1 103 ? -10.054 -7.509 -13.116 1.00 49.72 103 ILE A N 1
ATOM 864 C CA . ILE A 1 103 ? -9.605 -8.770 -12.504 1.00 49.72 103 ILE A CA 1
ATOM 865 C C . ILE A 1 103 ? -10.550 -9.086 -11.351 1.00 49.72 103 ILE A C 1
ATOM 867 O O . ILE A 1 103 ? -10.504 -8.432 -10.306 1.00 49.72 103 ILE A O 1
ATOM 871 N N . PHE A 1 104 ? -11.413 -10.087 -11.565 1.00 41.41 104 PHE A N 1
ATOM 872 C CA . PHE A 1 104 ? -12.172 -10.770 -10.515 1.00 41.41 104 PHE A CA 1
ATOM 873 C C . PHE A 1 104 ? -11.313 -10.830 -9.236 1.00 41.41 104 PHE A C 1
ATOM 875 O O . PHE A 1 104 ? -10.192 -11.336 -9.271 1.00 41.41 104 PHE A O 1
ATOM 882 N N . SER A 1 105 ? -11.827 -10.264 -8.139 1.00 52.06 105 SER A N 1
ATOM 883 C CA . SER A 1 105 ? -11.224 -10.250 -6.793 1.00 52.06 105 SER A CA 1
ATOM 884 C C . SER A 1 105 ? -10.249 -9.120 -6.413 1.00 52.06 105 SER A C 1
ATOM 886 O O . SER A 1 105 ? -9.743 -9.154 -5.294 1.00 52.06 105 SER A O 1
ATOM 888 N N . ALA A 1 106 ? -10.017 -8.073 -7.218 1.00 57.47 106 ALA A N 1
ATOM 889 C CA . ALA A 1 106 ? -9.278 -6.885 -6.740 1.00 57.47 106 ALA A CA 1
ATOM 890 C C . ALA A 1 106 ? -9.905 -6.200 -5.496 1.00 57.47 106 ALA A C 1
ATOM 892 O O . ALA A 1 106 ? -9.169 -5.940 -4.537 1.00 57.47 106 ALA A O 1
ATOM 893 N N . PRO A 1 107 ? -11.231 -5.939 -5.445 1.00 61.84 107 PRO A N 1
ATOM 894 C CA . PRO A 1 107 ? -11.852 -5.344 -4.261 1.00 61.84 107 PRO A CA 1
ATOM 895 C C . PRO A 1 107 ? -11.843 -6.281 -3.047 1.00 61.84 107 PRO A C 1
ATOM 897 O O . PRO A 1 107 ? -11.640 -5.802 -1.938 1.00 61.84 107 PRO A O 1
ATOM 900 N N . ASP A 1 108 ? -11.998 -7.596 -3.227 1.00 67.44 108 ASP A N 1
ATOM 901 C CA . ASP A 1 108 ? -11.971 -8.569 -2.121 1.00 67.44 108 ASP A CA 1
ATOM 902 C C . ASP A 1 108 ? -10.556 -8.792 -1.573 1.00 67.44 108 ASP A C 1
ATOM 904 O O . ASP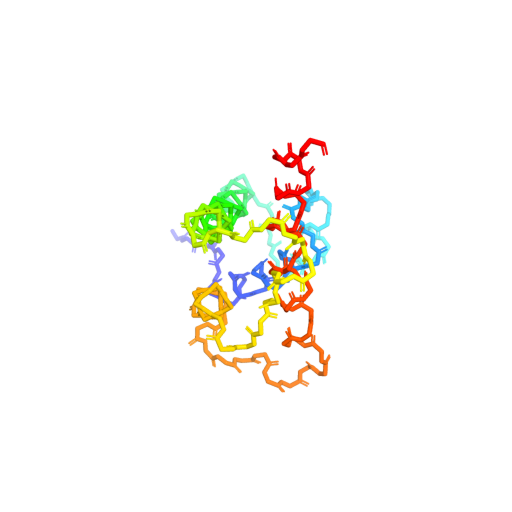 A 1 108 ? -10.363 -8.858 -0.359 1.00 67.44 108 ASP A O 1
ATOM 908 N N . LEU A 1 109 ? -9.541 -8.818 -2.446 1.00 71.56 109 LEU A N 1
ATOM 909 C CA . LEU A 1 109 ? -8.136 -8.848 -2.039 1.00 71.56 109 LEU A CA 1
ATOM 910 C C . LEU A 1 109 ? -7.766 -7.573 -1.275 1.00 71.56 109 LEU A C 1
ATOM 912 O O . LEU A 1 109 ? -7.117 -7.649 -0.234 1.00 71.56 109 LEU A O 1
ATOM 916 N N . MET A 1 110 ? -8.203 -6.406 -1.761 1.00 70.44 110 MET A N 1
ATOM 917 C CA . MET A 1 110 ? -8.021 -5.139 -1.053 1.00 70.44 110 MET A CA 1
ATOM 918 C C . MET A 1 110 ? -8.737 -5.118 0.294 1.00 70.44 110 MET A C 1
ATOM 920 O O . MET A 1 110 ? -8.175 -4.606 1.260 1.00 70.44 110 MET A O 1
ATOM 924 N N . LEU A 1 111 ? -9.954 -5.660 0.372 1.00 73.88 111 LEU A N 1
ATOM 925 C CA . LEU A 1 111 ? -10.723 -5.711 1.611 1.00 73.88 111 LEU A CA 1
ATOM 926 C C . LEU A 1 111 ? -10.045 -6.620 2.637 1.00 73.88 111 LEU A C 1
ATOM 928 O O . LEU A 1 111 ? -9.830 -6.208 3.776 1.00 73.88 111 LEU A O 1
ATOM 932 N N . GLY A 1 112 ? -9.618 -7.814 2.218 1.00 74.19 112 GLY A N 1
ATOM 933 C CA . GLY A 1 112 ? -8.830 -8.719 3.051 1.00 74.19 112 GLY A CA 1
ATOM 934 C C . GLY A 1 112 ? -7.531 -8.062 3.514 1.00 74.19 112 GLY A C 1
ATOM 935 O O . GLY A 1 112 ? -7.220 -8.070 4.703 1.00 74.19 112 GLY A O 1
ATOM 936 N N . PHE A 1 113 ? -6.817 -7.399 2.603 1.00 75.62 113 PHE A N 1
ATOM 937 C CA . PHE A 1 113 ? -5.607 -6.651 2.927 1.00 75.62 113 PHE A CA 1
ATOM 938 C C . PHE A 1 113 ? -5.874 -5.561 3.973 1.00 75.62 113 PHE A C 1
ATOM 940 O O . PHE A 1 113 ? -5.180 -5.510 4.983 1.00 75.62 113 PHE A O 1
ATOM 947 N N . ALA A 1 114 ? -6.915 -4.748 3.785 1.00 74.94 114 ALA A N 1
ATOM 948 C CA . ALA A 1 114 ? -7.281 -3.679 4.708 1.00 74.94 114 ALA A CA 1
ATOM 949 C C . ALA A 1 114 ? -7.737 -4.194 6.082 1.00 74.94 114 ALA A C 1
ATOM 951 O O . ALA A 1 114 ? -7.512 -3.523 7.082 1.00 74.94 114 ALA A O 1
ATOM 952 N N . THR A 1 115 ? -8.332 -5.385 6.146 1.00 75.88 115 THR A N 1
ATOM 953 C CA . THR A 1 115 ? -8.877 -5.961 7.386 1.00 75.88 115 THR A CA 1
ATOM 954 C C . THR A 1 115 ? -7.805 -6.628 8.250 1.00 75.88 115 THR A C 1
ATOM 956 O O . THR A 1 115 ? -7.917 -6.646 9.472 1.00 75.88 115 THR A O 1
ATOM 959 N N . VAL A 1 116 ? -6.726 -7.153 7.660 1.00 75.62 116 VAL A N 1
ATOM 960 C CA . VAL A 1 116 ? -5.722 -7.939 8.405 1.00 75.62 116 VAL A CA 1
ATOM 961 C C . VAL A 1 116 ? -4.939 -7.104 9.425 1.00 75.62 116 VAL A C 1
ATOM 963 O O . VAL A 1 116 ? -4.738 -7.543 10.556 1.00 75.62 116 VAL A O 1
ATOM 966 N N . ALA A 1 117 ? -4.452 -5.918 9.055 1.00 76.19 117 ALA A N 1
ATOM 967 C CA . ALA A 1 117 ? -3.599 -5.130 9.953 1.00 76.19 117 ALA A CA 1
ATOM 968 C C . ALA A 1 117 ? -4.314 -4.528 11.182 1.00 76.19 117 ALA A C 1
ATOM 970 O O . ALA A 1 117 ? -3.773 -4.680 12.278 1.00 76.19 117 ALA A O 1
ATOM 971 N N . PRO A 1 118 ? -5.487 -3.883 11.058 1.00 71.75 118 PRO A N 1
ATOM 972 C CA . PRO A 1 118 ? -6.150 -3.256 12.189 1.00 71.75 118 PRO A CA 1
ATOM 973 C C . PRO A 1 118 ? -6.756 -4.309 13.120 1.00 71.75 118 PRO A C 1
ATOM 975 O O . PRO A 1 118 ? -6.657 -4.151 14.331 1.00 71.75 118 PRO A O 1
ATOM 978 N N . VAL A 1 119 ? -7.254 -5.439 12.594 1.00 75.88 119 VAL A N 1
ATOM 979 C CA . VAL A 1 119 ? -7.660 -6.588 13.422 1.00 75.88 119 VAL A CA 1
ATOM 980 C C . VAL A 1 119 ? -6.480 -7.117 14.236 1.00 75.88 119 VAL A C 1
ATOM 982 O O . VAL A 1 119 ? -6.608 -7.308 15.441 1.00 75.88 119 VAL A O 1
ATOM 985 N N . ASN A 1 120 ? -5.311 -7.313 13.617 1.00 76.88 120 ASN A N 1
ATOM 986 C CA . ASN A 1 120 ? -4.121 -7.767 14.343 1.00 76.88 120 ASN A CA 1
ATOM 987 C C . ASN A 1 120 ? -3.644 -6.749 15.391 1.00 76.88 120 ASN A C 1
ATOM 989 O O . ASN A 1 120 ? -3.200 -7.154 16.461 1.00 76.88 120 ASN A O 1
ATOM 993 N N . MET A 1 121 ? -3.743 -5.445 15.107 1.00 75.56 121 MET A N 1
ATOM 994 C CA . MET A 1 121 ? -3.428 -4.393 16.082 1.00 75.56 121 MET A CA 1
ATOM 995 C C . MET A 1 121 ? -4.399 -4.405 17.264 1.00 75.56 121 MET A C 1
ATOM 997 O O . MET A 1 121 ? -3.949 -4.325 18.406 1.00 75.56 121 MET A O 1
ATOM 1001 N N . LEU A 1 122 ? -5.704 -4.563 17.017 1.00 74.19 122 LEU A N 1
ATOM 1002 C CA . LEU A 1 122 ? -6.696 -4.659 18.088 1.00 74.19 122 LEU A CA 1
ATOM 1003 C C . LEU A 1 122 ? -6.437 -5.895 18.959 1.00 74.19 122 LEU A C 1
ATOM 1005 O O . LEU A 1 122 ? -6.370 -5.771 20.175 1.00 74.19 122 LEU A O 1
ATOM 1009 N N . LYS A 1 123 ? -6.185 -7.062 18.345 1.00 76.44 123 LYS A N 1
ATOM 1010 C CA . LYS A 1 123 ? -5.824 -8.298 19.069 1.00 76.44 123 LYS A CA 1
ATOM 1011 C C . LYS A 1 123 ? -4.566 -8.158 19.921 1.00 76.44 123 LYS A C 1
ATOM 1013 O O . LYS A 1 123 ? -4.461 -8.822 20.937 1.00 76.44 123 LYS A O 1
ATOM 1018 N N . ALA A 1 124 ? -3.606 -7.341 19.492 1.00 76.25 124 ALA A N 1
ATOM 1019 C CA . ALA A 1 124 ? -2.391 -7.078 20.261 1.00 76.25 124 ALA A CA 1
ATOM 1020 C C . ALA A 1 124 ? -2.600 -6.062 21.399 1.00 76.25 124 ALA A C 1
ATOM 1022 O O . ALA A 1 124 ? -1.749 -5.959 22.278 1.00 76.25 124 ALA A O 1
ATOM 1023 N N . THR A 1 125 ? -3.686 -5.285 21.354 1.00 72.38 125 THR A N 1
ATOM 1024 C CA . THR A 1 125 ? -4.002 -4.235 22.337 1.00 72.38 125 THR A CA 1
ATOM 1025 C C . THR A 1 125 ? -5.015 -4.714 23.380 1.00 72.38 125 THR A C 1
ATOM 1027 O O . THR A 1 125 ? -5.009 -4.221 24.506 1.00 72.38 125 THR A O 1
ATOM 1030 N N . LEU A 1 126 ? -5.882 -5.662 23.017 1.00 65.38 126 LEU A N 1
ATOM 1031 C CA . LEU A 1 126 ? -6.842 -6.287 23.923 1.00 65.38 126 LEU A CA 1
ATOM 1032 C C . LEU A 1 126 ? -6.145 -7.362 24.787 1.00 65.38 126 LEU A C 1
ATOM 1034 O O . LEU A 1 126 ? -5.289 -8.077 24.260 1.00 65.38 126 LEU A O 1
ATOM 1038 N N . PRO A 1 127 ? -6.465 -7.442 26.093 1.00 57.38 127 PRO A N 1
ATOM 1039 C CA . PRO A 1 127 ? -5.840 -8.362 27.047 1.00 57.38 127 PRO A CA 1
ATOM 1040 C C . PRO A 1 127 ? -6.239 -9.832 26.861 1.00 57.38 127 PRO A C 1
ATOM 1042 O O . PRO A 1 127 ? -7.343 -10.099 26.333 1.00 57.38 127 PRO A O 1
#

Radius of gyration: 16.54 Å; chains: 1; bounding box: 39×23×47 Å

Secondary structure (DSSP, 8-state):
---PPPHHHHHHHHHHHHH-SS--HHHHHHHTTTS---HHHHHHHHHHHHHHHHHHHHHHHHHHHHHHHTT---TTT----TTSHHHHHHHHHH-TT-GGGGSTTHHHHHHHHHHHHHHHHHHHH--